Protein AF-A0A7S1EQR7-F1 (afdb_monomer_lite)

pLDDT: mean 89.64, std 4.51, range [63.72, 95.56]

Radius of gyration: 18.52 Å; chains: 1; bounding box: 41×34×52 Å

InterPro domains:
  IPR001171 Sterol biosynthesis ERG24/DHCR-like [PF01222] (4-160)
  IPR018083 Sterol reductase, conserved site [PS01017] (108-123)

Secondary structure (DSSP, 8-state):
-HHHHHHHHHHHHHHHHHHHHS--EEEEEEEEGGGTTEEEEEEE-HHHHHHHHHHHHHHHHHTTSS-TTHHHHTHHHHHHHHHHHHHHHHHHHHHHHHHTT---S--S-HHHHHHH-S-SS-EETTEEHHHHIIIIIIHHHHHHHHHHHHHHHHHHHSS--

Sequence (161 aa):
NLEALLVYGGFLIIQILLAVVMPGIIQYGMVVPSENNQALAYKCNGVAAWYASLAIAFGLHYSGFFPLQKIVHNFGPILTVSVIIANSTSVAAYFTAYIMKKQHRMSGNIIYDFFMGAWLNPRIGLLDFKFFAETRVAWIWLFILTLSAAMDQLDTEGKIG

Foldseek 3Di:
DVVLCCVLVVLVVLLVCCLPPPQADWDWDAQDVLVVRDTATAGPCLVVSLVVLVVVLVVCCVVVVDPLLVCVVCVPVNVVSVVVVVVVVLVVQQVVCVVVVQFDPDPPDPVVCSVVTRHPFDDDVNDTPVCSCVRRVPPSVVVSVVVSVQVNCCVPVVDGD

Structure (mmCIF, N/CA/C/O backbone):
data_AF-A0A7S1EQR7-F1
#
_entry.id   AF-A0A7S1EQR7-F1
#
loop_
_atom_site.group_PDB
_atom_site.id
_atom_site.type_symbol
_atom_site.label_atom_id
_atom_site.label_alt_id
_atom_site.label_comp_id
_atom_site.label_asym_id
_atom_site.label_entity_id
_atom_site.label_seq_id
_atom_site.pdbx_PDB_ins_code
_atom_site.Cartn_x
_atom_site.Cartn_y
_atom_site.Cartn_z
_atom_site.occupancy
_atom_site.B_iso_or_equiv
_atom_site.auth_seq_id
_atom_site.auth_comp_id
_atom_site.auth_asym_id
_atom_site.auth_atom_id
_atom_site.pdbx_PDB_model_num
ATOM 1 N N . ASN A 1 1 ? 3.587 15.117 -8.102 1.00 81.06 1 ASN A N 1
ATOM 2 C CA . ASN A 1 1 ? 3.729 14.356 -9.359 1.00 81.06 1 ASN A CA 1
ATOM 3 C C . ASN A 1 1 ? 2.484 13.485 -9.508 1.00 81.06 1 ASN A C 1
ATOM 5 O O . ASN A 1 1 ? 2.282 12.616 -8.669 1.00 81.06 1 ASN A O 1
ATOM 9 N N . LEU A 1 2 ? 1.620 13.781 -10.487 1.00 88.50 2 LEU A N 1
ATOM 10 C CA . LEU A 1 2 ? 0.364 13.044 -10.705 1.00 88.50 2 LEU A CA 1
ATOM 11 C C . LEU A 1 2 ? 0.629 11.586 -11.093 1.00 88.50 2 LEU A C 1
ATOM 13 O O . LEU A 1 2 ? -0.101 10.693 -10.683 1.00 88.50 2 LEU A O 1
ATOM 17 N N . GLU A 1 3 ? 1.707 11.338 -11.827 1.00 88.94 3 GLU A N 1
ATOM 18 C CA . GLU A 1 3 ? 2.054 10.004 -12.292 1.00 88.94 3 GLU A CA 1
ATOM 19 C C . GLU A 1 3 ? 2.353 9.052 -11.129 1.00 88.94 3 GLU A C 1
ATOM 21 O O . GLU A 1 3 ? 1.791 7.965 -11.059 1.00 88.94 3 GLU A O 1
ATOM 26 N N . ALA A 1 4 ? 3.158 9.491 -10.160 1.00 91.12 4 ALA A N 1
ATOM 27 C CA . ALA A 1 4 ? 3.465 8.704 -8.966 1.00 91.12 4 ALA A CA 1
ATOM 28 C C . ALA A 1 4 ? 2.203 8.348 -8.159 1.00 91.12 4 ALA A C 1
ATOM 30 O O . ALA A 1 4 ? 2.086 7.238 -7.641 1.00 91.12 4 ALA A O 1
ATOM 31 N N . LEU A 1 5 ? 1.238 9.276 -8.093 1.00 92.25 5 LEU A N 1
ATOM 32 C CA . LEU A 1 5 ? -0.057 9.038 -7.458 1.00 92.25 5 LEU A CA 1
ATOM 33 C C . LEU A 1 5 ? -0.879 7.995 -8.219 1.00 92.25 5 LEU A C 1
ATOM 35 O O . LEU A 1 5 ? -1.468 7.122 -7.590 1.00 92.25 5 LEU A O 1
ATOM 39 N N . LEU A 1 6 ? -0.900 8.058 -9.551 1.00 92.75 6 LEU A N 1
ATOM 40 C CA . LEU A 1 6 ? -1.602 7.078 -10.380 1.00 92.75 6 LEU A CA 1
ATOM 41 C C . LEU A 1 6 ? -0.966 5.688 -10.282 1.00 92.75 6 LEU A C 1
ATOM 43 O O . LEU A 1 6 ? -1.691 4.704 -10.174 1.00 92.75 6 LEU A O 1
ATOM 47 N N . VAL A 1 7 ? 0.366 5.600 -10.262 1.00 92.94 7 VAL A N 1
ATOM 48 C CA . VAL A 1 7 ? 1.089 4.325 -10.147 1.00 92.94 7 VAL A CA 1
ATOM 49 C C . VAL A 1 7 ? 0.835 3.680 -8.786 1.00 92.94 7 VAL A C 1
ATOM 51 O O . VAL A 1 7 ? 0.335 2.557 -8.717 1.00 92.94 7 VAL A O 1
ATOM 54 N N . TYR A 1 8 ? 1.129 4.388 -7.693 1.00 94.25 8 TYR A N 1
ATOM 55 C CA . TYR A 1 8 ? 0.994 3.813 -6.354 1.00 94.25 8 TYR A CA 1
ATOM 56 C C . TYR A 1 8 ? -0.476 3.681 -5.923 1.00 94.25 8 TYR A C 1
ATOM 58 O O . TYR A 1 8 ? -0.878 2.658 -5.372 1.00 94.25 8 TYR A O 1
ATOM 66 N N . GLY A 1 9 ? -1.315 4.674 -6.227 1.00 93.69 9 GLY A N 1
ATOM 67 C CA . GLY A 1 9 ? -2.755 4.612 -5.968 1.00 93.69 9 GLY A CA 1
ATOM 68 C C . GLY A 1 9 ? -3.452 3.535 -6.802 1.00 93.69 9 GLY A C 1
ATOM 69 O O . GLY A 1 9 ? -4.258 2.775 -6.269 1.00 93.69 9 GLY A O 1
ATOM 70 N N . GLY A 1 10 ? -3.095 3.407 -8.083 1.00 94.06 10 GLY A N 1
ATOM 71 C CA . GLY A 1 10 ? -3.573 2.332 -8.952 1.00 94.06 10 GLY A CA 1
ATOM 72 C C . GLY A 1 10 ? -3.173 0.955 -8.428 1.00 94.06 10 GLY A C 1
ATOM 73 O O . GLY A 1 10 ? -4.020 0.066 -8.351 1.00 94.06 10 GLY A O 1
ATOM 74 N N . PHE A 1 11 ? -1.927 0.799 -7.970 1.00 94.88 11 PHE A N 1
ATOM 75 C CA . PHE A 1 11 ? -1.475 -0.417 -7.293 1.00 94.88 11 PHE A CA 1
ATOM 76 C C . PHE A 1 11 ? -2.344 -0.751 -6.071 1.00 94.88 11 PHE A C 1
ATOM 78 O O . PHE A 1 11 ? -2.843 -1.873 -5.975 1.00 94.88 11 PHE A O 1
ATOM 85 N N . LEU A 1 12 ? -2.589 0.208 -5.171 1.00 95.00 12 LEU A N 1
ATOM 86 C CA . LEU A 1 12 ? -3.436 -0.019 -3.994 1.00 95.00 12 LEU A CA 1
ATOM 87 C C . LEU A 1 12 ? -4.861 -0.436 -4.378 1.00 95.00 12 LEU A C 1
ATOM 89 O O . LEU A 1 12 ? -5.394 -1.386 -3.804 1.00 95.00 12 LEU A O 1
ATOM 93 N N . ILE A 1 13 ? -5.461 0.226 -5.370 1.00 94.56 13 ILE A N 1
ATOM 94 C CA . ILE A 1 13 ? -6.806 -0.103 -5.860 1.00 94.56 13 ILE A CA 1
ATOM 95 C C . ILE A 1 13 ? -6.838 -1.522 -6.433 1.00 94.56 13 ILE A C 1
ATOM 97 O O . ILE A 1 13 ? -7.716 -2.304 -6.068 1.00 94.56 13 ILE A O 1
ATOM 101 N N . ILE A 1 14 ? -5.866 -1.890 -7.273 1.00 94.94 14 ILE A N 1
ATOM 102 C CA . ILE A 1 14 ? -5.754 -3.248 -7.825 1.00 94.94 14 ILE A CA 1
ATOM 103 C C . ILE A 1 14 ? -5.625 -4.269 -6.692 1.00 94.94 14 ILE A C 1
ATOM 105 O O . ILE A 1 14 ? -6.327 -5.279 -6.701 1.00 94.94 14 ILE A O 1
ATOM 109 N N . GLN A 1 15 ? -4.798 -4.002 -5.677 1.00 95.00 15 GLN A N 1
ATOM 110 C CA . GLN A 1 15 ? -4.645 -4.917 -4.546 1.00 95.00 15 GLN A CA 1
ATOM 111 C C . GLN A 1 15 ? -5.929 -5.078 -3.731 1.00 95.00 15 GLN A C 1
ATOM 113 O O . GLN A 1 15 ? -6.243 -6.198 -3.318 1.00 95.00 15 GLN A O 1
ATOM 118 N N . ILE A 1 16 ? -6.690 -3.999 -3.523 1.00 93.00 16 ILE A N 1
ATOM 119 C CA . ILE A 1 16 ? -8.000 -4.047 -2.857 1.00 93.00 16 ILE A CA 1
ATOM 120 C C . ILE A 1 16 ? -8.989 -4.867 -3.694 1.00 93.00 16 ILE A C 1
ATOM 122 O O . ILE A 1 16 ? -9.653 -5.758 -3.161 1.00 93.00 16 ILE A O 1
ATOM 126 N N . LEU A 1 17 ? -9.053 -4.634 -5.007 1.00 93.56 17 LEU A N 1
ATOM 127 C CA . LEU A 1 17 ? -9.919 -5.394 -5.912 1.00 93.56 17 LEU A CA 1
ATOM 128 C C . LEU A 1 17 ? -9.564 -6.883 -5.898 1.00 93.56 17 LEU A C 1
ATOM 130 O O . LEU A 1 17 ? -10.447 -7.721 -5.720 1.00 93.56 17 LEU A O 1
ATOM 134 N N . LEU A 1 18 ? -8.277 -7.225 -5.989 1.00 93.06 18 LEU A N 1
ATOM 135 C CA . LEU A 1 18 ? -7.814 -8.609 -5.885 1.00 93.06 18 LEU A CA 1
ATOM 136 C C . LEU A 1 18 ? -8.117 -9.215 -4.508 1.00 93.06 18 LEU A C 1
ATOM 138 O O . LEU A 1 18 ? -8.367 -10.416 -4.417 1.00 93.06 18 LEU A O 1
ATOM 142 N N . ALA A 1 19 ? -8.111 -8.423 -3.434 1.00 90.62 19 ALA A N 1
ATOM 143 C CA . ALA A 1 19 ? -8.474 -8.900 -2.100 1.00 90.62 19 ALA A CA 1
ATOM 144 C C . ALA A 1 19 ? -9.951 -9.291 -2.010 1.00 90.62 19 ALA A C 1
ATOM 146 O O . ALA A 1 19 ? -10.282 -10.321 -1.415 1.00 90.62 19 ALA A O 1
ATOM 147 N N . VAL A 1 20 ? -10.830 -8.522 -2.647 1.00 89.62 20 VAL A N 1
ATOM 148 C CA . VAL A 1 20 ? -12.271 -8.785 -2.635 1.00 89.62 20 VAL A CA 1
ATOM 149 C C . VAL A 1 20 ? -12.640 -9.893 -3.625 1.00 89.62 20 VAL A C 1
ATOM 151 O O . VAL A 1 20 ? -13.305 -10.857 -3.239 1.00 89.62 20 VAL A O 1
ATOM 154 N N . VAL A 1 21 ? -12.168 -9.802 -4.871 1.00 90.69 21 VAL A N 1
ATOM 155 C CA . VAL A 1 21 ? -12.619 -10.638 -5.997 1.00 90.69 21 VAL A CA 1
ATOM 156 C C . VAL A 1 21 ? -11.994 -12.031 -5.988 1.00 90.69 21 VAL A C 1
ATOM 158 O O . VAL A 1 21 ? -12.703 -13.013 -6.200 1.00 90.69 21 VAL A O 1
ATOM 161 N N . MET A 1 22 ? -10.690 -12.157 -5.715 1.00 90.06 22 MET A N 1
ATOM 162 C CA . MET A 1 22 ? -10.003 -13.441 -5.911 1.00 90.06 22 MET A CA 1
ATOM 163 C C . MET A 1 22 ? -10.529 -14.519 -4.958 1.00 90.06 22 MET A C 1
ATOM 165 O O . MET A 1 22 ? -10.734 -14.222 -3.773 1.00 90.06 22 MET A O 1
ATOM 169 N N . PRO A 1 23 ? -10.710 -15.769 -5.423 1.00 90.62 23 PRO A N 1
ATOM 170 C CA . PRO A 1 23 ? -11.079 -16.878 -4.555 1.00 90.62 23 PRO A CA 1
ATOM 171 C C . PRO A 1 23 ? -9.961 -17.151 -3.544 1.00 90.62 23 PRO A C 1
ATOM 173 O O . PRO A 1 23 ? -8.776 -16.967 -3.825 1.00 90.62 23 PRO A O 1
ATOM 176 N N . GLY A 1 24 ? -10.342 -17.570 -2.342 1.00 88.44 24 GLY A N 1
ATOM 177 C CA . GLY A 1 24 ? -9.403 -17.908 -1.281 1.00 88.44 24 GLY A CA 1
ATOM 178 C C . GLY A 1 24 ? -10.077 -18.678 -0.169 1.00 88.44 24 GLY A C 1
ATOM 179 O O . GLY A 1 24 ? -11.300 -18.650 -0.033 1.00 88.44 24 GLY A O 1
ATOM 180 N N . ILE A 1 25 ? -9.254 -19.352 0.622 1.00 90.44 25 ILE A N 1
ATOM 181 C CA . ILE A 1 25 ? -9.709 -20.150 1.756 1.00 90.44 25 ILE A CA 1
ATOM 182 C C . ILE A 1 25 ? -10.045 -19.194 2.897 1.00 90.44 25 ILE A C 1
ATOM 184 O O . ILE A 1 25 ? -9.278 -18.276 3.182 1.00 90.44 25 ILE A O 1
ATOM 188 N N . ILE A 1 26 ? -11.192 -19.386 3.543 1.00 90.94 26 ILE A N 1
ATOM 189 C CA . ILE A 1 26 ? -11.537 -18.632 4.747 1.00 90.94 26 ILE A CA 1
ATOM 190 C C . ILE A 1 26 ? -10.934 -19.371 5.937 1.00 90.94 26 ILE A C 1
ATOM 192 O O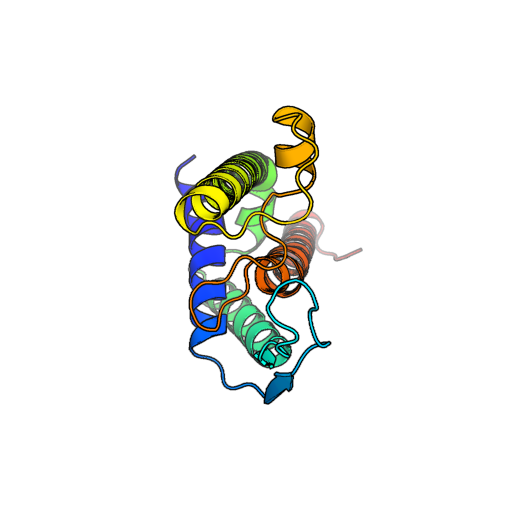 . ILE A 1 26 ? -11.316 -20.504 6.218 1.00 90.94 26 ILE A O 1
ATOM 196 N N . GLN A 1 27 ? -9.993 -18.727 6.621 1.00 90.00 27 GLN A N 1
ATOM 197 C CA . GLN A 1 27 ? -9.332 -19.264 7.803 1.00 90.00 27 GLN A CA 1
ATOM 198 C C . GLN A 1 27 ? -9.683 -18.417 9.023 1.00 90.00 27 GLN A C 1
ATOM 200 O O . GLN A 1 27 ? -9.624 -17.189 8.979 1.00 90.00 27 GLN A O 1
ATOM 205 N N . TYR A 1 28 ? -10.020 -19.073 10.129 1.00 90.38 28 TYR A N 1
ATOM 206 C CA . TYR A 1 28 ? -10.236 -18.391 11.400 1.00 90.38 28 TYR A CA 1
ATOM 207 C C . TYR A 1 28 ? -8.899 -18.157 12.101 1.00 90.38 28 TYR A C 1
ATOM 209 O O . TYR A 1 28 ? -8.072 -19.069 12.200 1.00 90.38 28 TYR A O 1
ATOM 217 N N . GLY A 1 29 ? -8.691 -16.921 12.550 1.00 86.88 29 GLY A N 1
ATOM 218 C CA . GLY A 1 29 ? -7.552 -16.539 13.374 1.00 86.88 29 GLY A CA 1
ATOM 219 C C . GLY A 1 29 ? -7.711 -16.976 14.829 1.00 86.88 29 GLY A C 1
ATOM 220 O O . GLY A 1 29 ? -8.679 -17.637 15.210 1.00 86.88 29 GLY A O 1
ATOM 221 N N . MET A 1 30 ? -6.754 -16.567 15.662 1.00 85.94 30 MET A N 1
ATOM 222 C CA . MET A 1 30 ? -6.839 -16.783 17.104 1.00 85.94 30 MET A CA 1
ATOM 223 C C . MET A 1 30 ? -8.036 -16.040 17.699 1.00 85.94 30 MET A C 1
ATOM 225 O O . MET A 1 30 ? -8.432 -14.973 17.226 1.00 85.94 30 MET A O 1
ATOM 229 N N . VAL A 1 31 ? -8.593 -16.617 18.761 1.00 86.69 31 VAL A N 1
ATOM 230 C CA . VAL A 1 31 ? -9.652 -15.991 19.546 1.00 86.69 31 VAL A CA 1
ATOM 231 C C . VAL A 1 31 ? -9.115 -14.703 20.159 1.00 86.69 31 VAL A C 1
ATOM 233 O O . VAL A 1 31 ? -8.053 -14.711 20.781 1.00 86.69 31 VAL A O 1
ATOM 236 N N . VAL A 1 32 ? -9.837 -13.598 19.971 1.00 83.69 32 VAL A N 1
ATOM 237 C CA . VAL A 1 32 ? -9.405 -12.277 20.433 1.00 83.69 32 VAL A CA 1
ATOM 238 C C . VAL A 1 32 ? -10.197 -11.883 21.686 1.00 83.69 32 VAL A C 1
ATOM 240 O O . VAL A 1 32 ? -11.381 -11.551 21.568 1.00 83.69 32 VAL A O 1
ATOM 243 N N . PRO A 1 33 ? -9.579 -11.853 22.886 1.00 80.00 33 PRO A N 1
ATOM 244 C CA . PRO A 1 33 ? -10.282 -11.493 24.120 1.00 80.00 33 PRO A CA 1
ATOM 245 C C . PRO A 1 33 ? -10.879 -10.086 24.100 1.00 80.00 33 PRO A C 1
ATOM 247 O O . PRO A 1 33 ? -11.939 -9.853 24.672 1.00 80.00 33 PRO A O 1
ATOM 250 N N . SER A 1 34 ? -10.238 -9.152 23.392 1.00 77.00 34 SER A N 1
ATOM 251 C CA . SER A 1 34 ? -10.717 -7.774 23.254 1.00 77.00 34 SER A CA 1
ATOM 252 C C . SER A 1 34 ? -11.921 -7.613 22.322 1.00 77.00 34 SER A C 1
ATOM 254 O O . SER A 1 34 ? -12.527 -6.550 22.305 1.00 77.00 34 SER A O 1
ATOM 256 N N . GLU A 1 35 ? -12.267 -8.637 21.540 1.00 80.56 35 GLU A N 1
ATOM 257 C CA . GLU A 1 35 ? -13.408 -8.637 20.616 1.00 80.56 35 GLU A CA 1
ATOM 258 C C . GLU A 1 35 ? -14.396 -9.741 21.034 1.00 80.56 35 GLU A C 1
ATOM 260 O O . GLU A 1 35 ? -14.780 -10.588 20.231 1.00 80.56 35 GLU A O 1
ATOM 265 N N . ASN A 1 36 ? -14.781 -9.764 22.317 1.00 80.38 36 ASN A N 1
ATOM 266 C CA . ASN A 1 36 ? -15.744 -10.716 22.891 1.00 80.38 36 ASN A CA 1
ATOM 267 C C . ASN A 1 36 ? -15.394 -12.196 22.652 1.00 80.38 36 ASN A C 1
ATOM 269 O O . ASN A 1 36 ? -16.287 -13.016 22.441 1.00 80.38 36 ASN A O 1
ATOM 273 N N . ASN A 1 37 ? -14.102 -12.544 22.665 1.00 81.38 37 ASN A N 1
ATOM 274 C CA . ASN A 1 37 ? -13.622 -13.897 22.361 1.00 81.38 37 ASN A CA 1
ATOM 275 C C . ASN A 1 37 ? -14.121 -14.424 21.002 1.00 81.38 37 ASN A C 1
ATOM 277 O O . ASN A 1 37 ? -14.366 -15.620 20.836 1.00 81.38 37 ASN A O 1
ATOM 281 N N . GLN A 1 38 ? -14.259 -13.546 20.008 1.00 83.25 38 GLN A N 1
ATOM 282 C CA . GLN A 1 38 ? -14.581 -13.964 18.649 1.00 83.25 38 GLN A CA 1
ATOM 283 C C . GLN A 1 38 ? -13.312 -14.355 17.885 1.00 83.25 38 GLN A C 1
ATOM 285 O O . GLN A 1 38 ? -12.289 -13.667 17.941 1.00 83.25 38 GLN A O 1
ATOM 290 N N . ALA A 1 39 ? -13.392 -15.459 17.141 1.00 85.69 39 ALA A N 1
ATOM 291 C CA . ALA A 1 39 ? -12.392 -15.826 16.148 1.00 85.69 39 ALA A CA 1
ATOM 292 C C . ALA A 1 39 ? -12.692 -15.077 14.844 1.00 85.69 39 ALA A C 1
ATOM 294 O O . ALA A 1 39 ? -13.772 -15.213 14.265 1.00 85.69 39 ALA A O 1
ATOM 295 N N . LEU A 1 40 ? -11.747 -14.256 14.390 1.00 86.25 40 LEU A N 1
ATOM 296 C CA . LEU A 1 40 ? -11.939 -13.439 13.196 1.00 86.25 40 LEU A CA 1
ATOM 297 C C . LEU A 1 40 ? -11.700 -14.282 11.939 1.00 86.25 40 LEU A C 1
ATOM 299 O O . LEU A 1 40 ? -10.694 -14.983 11.843 1.00 86.25 40 LEU A O 1
ATOM 303 N N . ALA A 1 41 ? -12.629 -14.219 10.986 1.00 89.31 41 ALA A N 1
ATOM 304 C CA . ALA A 1 41 ? -12.505 -14.898 9.702 1.00 89.31 41 ALA A CA 1
ATOM 305 C C . ALA A 1 41 ? -11.650 -14.064 8.737 1.00 89.31 41 ALA A C 1
ATOM 307 O O . ALA A 1 41 ? -11.967 -12.903 8.470 1.00 89.31 41 ALA A O 1
ATOM 308 N N . TYR A 1 42 ? -10.604 -14.672 8.184 1.00 88.19 42 TYR A N 1
ATOM 309 C CA . TYR A 1 42 ? -9.703 -14.068 7.208 1.00 88.19 42 TYR A CA 1
ATOM 310 C C . TYR A 1 42 ? -9.817 -14.791 5.872 1.00 88.19 42 TYR A C 1
ATOM 312 O O . TYR A 1 42 ? -9.678 -16.011 5.795 1.00 88.19 42 TYR A O 1
ATOM 320 N N . LYS A 1 43 ? -10.0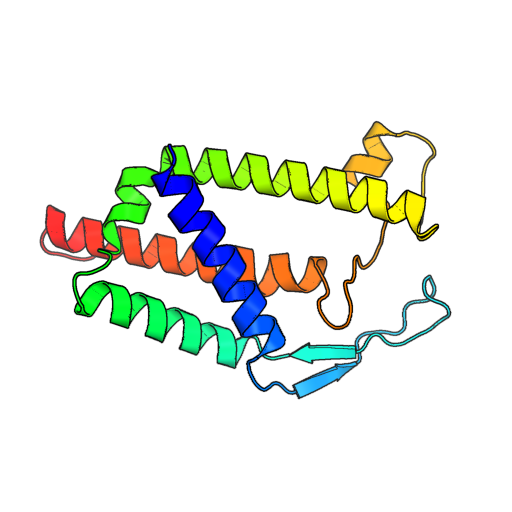48 -14.036 4.796 1.00 89.81 43 LYS A N 1
ATOM 321 C CA . LYS A 1 43 ? -10.003 -14.574 3.435 1.00 89.81 43 LYS A CA 1
ATOM 322 C C . LYS A 1 43 ? -8.546 -14.646 2.971 1.00 89.81 43 LYS A C 1
ATOM 324 O O . LYS A 1 43 ? -7.953 -13.646 2.573 1.00 89.81 43 LYS A O 1
ATOM 329 N N . CYS A 1 44 ? -7.974 -15.841 3.005 1.00 89.31 44 CYS A N 1
ATOM 330 C CA . CYS A 1 44 ? -6.598 -16.120 2.612 1.00 89.31 44 CYS A CA 1
ATOM 331 C C . CYS A 1 44 ? -6.509 -16.375 1.100 1.00 89.31 44 CYS A C 1
ATOM 333 O O . CYS A 1 44 ? -6.482 -17.512 0.633 1.00 89.31 44 CYS A O 1
ATOM 335 N N . ASN A 1 45 ? -6.464 -15.294 0.322 1.00 92.00 45 ASN A N 1
ATOM 336 C CA . ASN A 1 45 ? -6.263 -15.295 -1.136 1.00 92.00 45 ASN A CA 1
ATOM 337 C C . ASN A 1 45 ? -4.931 -14.641 -1.557 1.00 92.00 45 ASN A C 1
ATOM 339 O O . ASN A 1 45 ? -4.807 -14.157 -2.682 1.00 92.00 45 ASN A O 1
ATOM 343 N N . GLY A 1 46 ? -3.937 -14.612 -0.661 1.00 88.69 46 GLY A N 1
ATOM 344 C CA . GLY A 1 46 ? -2.636 -13.981 -0.912 1.00 88.69 46 GLY A CA 1
ATOM 345 C C . GLY A 1 46 ? -1.901 -14.575 -2.117 1.00 88.69 46 GLY A C 1
ATOM 346 O O . GLY A 1 46 ? -1.470 -13.835 -2.990 1.00 88.69 46 GLY A O 1
ATOM 347 N N . VAL A 1 47 ? -1.850 -15.908 -2.225 1.00 90.81 47 VAL A N 1
ATOM 348 C CA . VAL A 1 47 ? -1.182 -16.608 -3.341 1.00 90.81 47 VAL A CA 1
ATOM 349 C C . VAL A 1 47 ? -1.854 -16.306 -4.682 1.00 90.81 47 VAL A C 1
ATOM 351 O O . VAL A 1 47 ? -1.190 -16.007 -5.669 1.00 90.81 47 VAL A O 1
ATOM 354 N N . ALA A 1 48 ? -3.186 -16.335 -4.720 1.00 92.38 48 ALA A N 1
ATOM 355 C CA . ALA A 1 48 ? -3.930 -16.035 -5.937 1.00 92.38 48 ALA A CA 1
ATOM 356 C C . ALA A 1 48 ? -3.718 -14.572 -6.369 1.00 92.38 48 ALA A C 1
ATOM 358 O O . ALA A 1 48 ? -3.472 -14.296 -7.542 1.00 92.38 48 ALA A O 1
ATOM 359 N N . ALA A 1 49 ? -3.750 -13.637 -5.414 1.00 92.69 49 ALA A N 1
ATOM 360 C CA . ALA A 1 49 ? -3.476 -12.229 -5.676 1.00 92.69 49 ALA A CA 1
ATOM 361 C C . ALA A 1 49 ? -2.023 -11.966 -6.098 1.00 92.69 49 ALA A C 1
ATOM 363 O O . ALA A 1 49 ? -1.797 -11.097 -6.936 1.00 92.69 49 ALA A O 1
ATOM 364 N N . TRP A 1 50 ? -1.059 -12.723 -5.569 1.00 93.19 50 TRP A N 1
ATOM 365 C CA . TRP A 1 50 ? 0.345 -12.659 -5.972 1.00 93.19 50 TRP A CA 1
ATOM 366 C C . TRP A 1 50 ? 0.506 -12.957 -7.464 1.00 93.19 50 TRP A C 1
ATOM 368 O O . TRP A 1 50 ? 0.938 -12.089 -8.221 1.00 93.19 50 TRP A O 1
ATOM 378 N N . TYR A 1 51 ? 0.073 -14.138 -7.912 1.00 94.19 51 TYR A N 1
ATOM 379 C CA . TYR A 1 51 ? 0.189 -14.518 -9.323 1.00 94.19 51 TYR A CA 1
ATOM 380 C C . TYR A 1 51 ? -0.625 -13.608 -10.246 1.00 94.19 51 TYR A C 1
ATOM 382 O O . TYR A 1 51 ? -0.150 -13.262 -11.325 1.00 94.19 51 TYR A O 1
ATOM 390 N N . ALA A 1 52 ? -1.808 -13.156 -9.814 1.00 94.69 52 ALA A N 1
ATOM 391 C CA . ALA A 1 52 ? -2.584 -12.173 -10.567 1.00 94.69 52 ALA A CA 1
ATOM 392 C C . ALA A 1 52 ? -1.834 -10.838 -10.712 1.00 94.69 52 ALA A C 1
ATOM 394 O O . ALA A 1 52 ? -1.805 -10.267 -11.798 1.00 94.69 52 ALA A O 1
ATOM 395 N N . SER A 1 53 ? -1.177 -10.362 -9.650 1.00 94.38 53 SER A N 1
ATOM 396 C CA . SER A 1 53 ? -0.382 -9.127 -9.688 1.00 94.38 53 SER A CA 1
ATOM 397 C C . SER A 1 53 ? 0.812 -9.252 -10.632 1.00 94.38 53 SER A C 1
ATOM 399 O O . SER A 1 53 ? 1.085 -8.322 -11.387 1.00 94.38 53 SER A O 1
ATOM 401 N N . LEU A 1 54 ? 1.484 -10.409 -10.644 1.00 93.81 54 LEU A N 1
ATOM 402 C CA . LEU A 1 54 ? 2.573 -10.686 -11.584 1.00 93.81 54 LEU A CA 1
ATOM 403 C C . LEU A 1 54 ? 2.088 -10.748 -13.030 1.00 93.81 54 LEU A C 1
ATOM 405 O O . LEU A 1 54 ? 2.718 -10.162 -13.904 1.00 93.81 54 LEU A O 1
ATOM 409 N N . ALA A 1 55 ? 0.955 -11.406 -13.281 1.00 94.56 55 ALA A N 1
ATOM 410 C CA . ALA A 1 55 ? 0.362 -11.466 -14.612 1.00 94.56 55 ALA A CA 1
ATOM 411 C C . ALA A 1 55 ? -0.032 -10.070 -15.120 1.00 94.56 55 ALA A C 1
ATOM 413 O O . ALA A 1 55 ? 0.221 -9.748 -16.279 1.00 94.56 55 ALA A O 1
ATOM 414 N N . ILE A 1 56 ? -0.590 -9.220 -14.249 1.00 93.75 56 ILE A N 1
ATOM 415 C CA . ILE A 1 56 ? -0.912 -7.824 -14.574 1.00 93.75 56 ILE A CA 1
ATOM 416 C C . ILE A 1 56 ? 0.367 -7.036 -14.877 1.00 93.75 56 ILE A C 1
ATOM 418 O O . ILE A 1 56 ? 0.435 -6.380 -15.912 1.00 93.75 56 ILE A O 1
ATOM 422 N N . ALA A 1 57 ? 1.387 -7.119 -14.018 1.00 92.94 57 ALA A N 1
ATOM 423 C CA . ALA A 1 57 ? 2.653 -6.414 -14.216 1.00 92.94 57 ALA A CA 1
ATOM 424 C C . ALA A 1 57 ? 3.350 -6.839 -15.521 1.00 92.94 57 ALA A C 1
ATOM 426 O O . ALA A 1 57 ? 3.775 -5.990 -16.302 1.00 92.94 57 ALA A O 1
ATOM 427 N N . PHE A 1 58 ? 3.399 -8.145 -15.794 1.00 92.69 58 PHE A N 1
ATOM 428 C CA . PHE A 1 58 ? 3.953 -8.688 -17.031 1.00 92.69 58 PHE A CA 1
ATOM 429 C C . PHE A 1 58 ? 3.143 -8.256 -18.259 1.00 92.69 58 PHE A C 1
ATOM 431 O O . PHE A 1 58 ? 3.721 -7.800 -19.240 1.00 92.69 58 PHE A O 1
ATOM 438 N N . GLY A 1 59 ? 1.811 -8.339 -18.204 1.00 92.31 59 GLY A N 1
ATOM 439 C CA . GLY A 1 59 ? 0.938 -7.924 -19.303 1.00 92.31 59 GLY A CA 1
ATOM 440 C C . GLY A 1 59 ? 1.050 -6.431 -19.623 1.00 92.31 59 GLY A C 1
ATOM 441 O O . GLY A 1 59 ? 1.115 -6.048 -20.792 1.00 92.31 59 GLY A O 1
ATOM 442 N N . LEU A 1 60 ? 1.135 -5.581 -18.597 1.00 91.75 60 LEU A N 1
ATOM 443 C CA . LEU A 1 60 ? 1.352 -4.139 -18.747 1.00 91.75 60 LEU A CA 1
ATOM 444 C C . LEU A 1 60 ? 2.713 -3.809 -19.374 1.00 91.75 60 LEU A C 1
ATOM 446 O O . LEU A 1 60 ? 2.794 -2.906 -20.208 1.00 91.75 60 LEU A O 1
ATOM 450 N N . HIS A 1 61 ? 3.751 -4.563 -19.014 1.00 90.19 61 HIS A N 1
ATOM 451 C CA . HIS A 1 61 ? 5.079 -4.402 -19.593 1.00 90.19 61 HIS A CA 1
ATOM 452 C C . HIS A 1 61 ? 5.139 -4.896 -21.043 1.00 90.19 61 HIS A C 1
ATOM 454 O O . HIS A 1 61 ? 5.571 -4.162 -21.927 1.00 90.19 61 HIS A O 1
ATOM 460 N N . TYR A 1 62 ? 4.643 -6.108 -21.306 1.00 90.50 62 TYR A N 1
ATOM 461 C CA . TYR A 1 62 ? 4.672 -6.728 -22.631 1.00 90.50 62 TYR A CA 1
ATOM 462 C C . TYR A 1 62 ? 3.822 -5.971 -23.658 1.00 90.50 62 TYR A C 1
ATOM 464 O O . TYR A 1 62 ? 4.207 -5.846 -24.816 1.00 90.50 62 TYR A O 1
ATOM 472 N N . SER A 1 63 ? 2.681 -5.418 -23.237 1.00 91.00 63 SER A N 1
ATOM 473 C CA . SER A 1 63 ? 1.844 -4.574 -24.102 1.00 91.00 63 SER A CA 1
ATOM 474 C C . SER A 1 63 ? 2.466 -3.210 -24.429 1.00 91.00 63 SER A C 1
ATOM 476 O O . SER A 1 63 ? 1.919 -2.482 -25.255 1.00 91.00 63 SER A O 1
ATOM 478 N N . GLY A 1 64 ? 3.572 -2.832 -23.777 1.00 84.44 64 GLY A N 1
ATOM 479 C CA . GLY A 1 64 ? 4.202 -1.518 -23.922 1.00 84.44 64 GLY A CA 1
ATOM 480 C C . GLY A 1 64 ? 3.407 -0.370 -23.292 1.00 84.44 64 GLY A C 1
ATOM 481 O O . GLY A 1 64 ? 3.833 0.780 -23.377 1.00 84.44 64 GLY A O 1
ATOM 482 N N . PHE A 1 65 ? 2.270 -0.653 -22.644 1.00 84.25 65 PHE A N 1
ATOM 483 C CA . PHE A 1 65 ? 1.428 0.375 -22.031 1.00 84.25 65 PHE A CA 1
ATOM 484 C C . PHE A 1 65 ? 2.090 0.993 -20.794 1.00 84.25 65 PHE A C 1
ATOM 486 O O . PHE A 1 65 ? 1.959 2.193 -20.549 1.00 84.25 65 PHE A O 1
ATOM 493 N N . PHE A 1 66 ? 2.814 0.183 -20.015 1.00 87.88 66 PHE A N 1
ATOM 494 C CA . PHE A 1 66 ? 3.537 0.658 -18.842 1.00 87.88 66 PHE A CA 1
ATOM 495 C C . PHE A 1 66 ? 4.881 -0.074 -18.678 1.00 87.88 66 PHE A C 1
ATOM 497 O O . PHE A 1 66 ? 4.901 -1.222 -18.223 1.00 87.88 66 PHE A O 1
ATOM 504 N N . PRO A 1 67 ? 6.016 0.566 -19.023 1.00 87.75 67 PRO A N 1
ATOM 505 C CA . PRO A 1 67 ? 7.333 -0.003 -18.765 1.00 87.75 67 PRO A CA 1
ATOM 506 C C . PRO A 1 67 ? 7.603 -0.051 -17.256 1.00 87.75 67 PRO A C 1
ATOM 508 O O . PRO A 1 67 ? 7.431 0.948 -16.555 1.00 87.75 67 PRO A O 1
ATOM 511 N N . LEU A 1 68 ? 8.034 -1.213 -16.754 1.00 88.00 68 LEU A N 1
ATOM 512 C CA . LEU A 1 68 ? 8.291 -1.442 -15.329 1.00 88.00 68 LEU A CA 1
ATOM 513 C C . LEU A 1 68 ? 9.354 -0.481 -14.788 1.00 88.00 68 LEU A C 1
ATOM 515 O O . LEU A 1 68 ? 9.160 0.070 -13.710 1.00 88.00 68 LEU A O 1
ATOM 519 N N . GLN A 1 69 ? 10.393 -0.204 -15.580 1.00 88.62 69 GLN A N 1
ATOM 520 C CA . GLN A 1 69 ? 11.519 0.698 -15.297 1.00 88.62 69 GLN A CA 1
ATOM 521 C C . GLN A 1 69 ? 11.069 2.085 -14.813 1.00 88.62 69 GLN A C 1
ATOM 523 O O . GLN A 1 69 ? 11.724 2.732 -13.993 1.00 88.62 69 GLN A O 1
ATOM 528 N N . LYS A 1 70 ? 9.886 2.531 -15.258 1.00 88.94 70 LYS A N 1
ATOM 529 C CA . LYS A 1 70 ? 9.300 3.821 -14.881 1.00 88.94 70 LYS A CA 1
ATOM 530 C C . LYS A 1 70 ? 9.074 3.965 -13.374 1.00 88.94 70 LYS A C 1
ATOM 532 O O . LYS A 1 70 ? 9.064 5.090 -12.869 1.00 88.94 70 LYS A O 1
ATOM 537 N N . ILE A 1 71 ? 8.904 2.851 -12.660 1.00 92.00 71 ILE A N 1
ATOM 538 C CA . ILE A 1 71 ? 8.766 2.829 -11.200 1.00 92.00 71 ILE A CA 1
ATOM 539 C C . ILE A 1 71 ? 10.076 3.276 -10.541 1.00 92.00 71 ILE A C 1
ATOM 541 O O . ILE A 1 71 ? 10.044 4.151 -9.677 1.00 92.00 71 ILE A O 1
ATOM 545 N N . VAL A 1 72 ? 11.219 2.733 -10.967 1.00 92.81 72 VAL A N 1
ATOM 546 C CA . VAL A 1 72 ? 12.538 3.091 -10.417 1.00 92.81 72 VAL A CA 1
ATOM 547 C C . VAL A 1 72 ? 12.949 4.510 -10.803 1.00 92.81 72 VAL A C 1
ATOM 549 O O . VAL A 1 72 ? 13.379 5.267 -9.932 1.00 92.81 72 VAL A O 1
ATOM 552 N N . HIS A 1 73 ? 12.707 4.941 -12.044 1.00 91.00 73 HIS A N 1
ATOM 553 C CA . HIS A 1 73 ? 12.982 6.330 -12.439 1.00 91.00 73 HIS A CA 1
ATOM 554 C C . HIS A 1 73 ? 12.184 7.359 -11.619 1.00 91.00 73 HIS A C 1
ATOM 556 O O . HIS A 1 73 ? 12.671 8.456 -11.348 1.00 91.00 73 HIS A O 1
ATOM 562 N N . ASN A 1 74 ? 10.968 7.006 -11.187 1.00 91.44 74 ASN A N 1
ATOM 563 C CA . ASN A 1 74 ? 10.116 7.847 -10.343 1.00 91.44 74 ASN A CA 1
ATOM 564 C C . ASN A 1 74 ? 10.117 7.428 -8.863 1.00 91.44 74 ASN A C 1
ATOM 566 O O . ASN A 1 74 ? 9.186 7.775 -8.126 1.00 91.44 74 ASN A O 1
ATOM 570 N N . PHE A 1 75 ? 11.151 6.722 -8.397 1.00 92.19 75 PHE A N 1
ATOM 571 C CA . PHE A 1 75 ? 11.181 6.169 -7.043 1.00 92.19 75 PHE A CA 1
ATOM 572 C C . PHE A 1 75 ? 11.004 7.240 -5.954 1.00 92.19 75 PHE A C 1
ATOM 574 O O . PHE A 1 75 ? 10.178 7.072 -5.058 1.00 92.19 75 PHE A O 1
ATOM 581 N N . GLY A 1 76 ? 11.703 8.376 -6.063 1.00 93.25 76 GLY A N 1
ATOM 582 C CA . GLY A 1 76 ? 11.608 9.477 -5.094 1.00 93.25 76 GLY A CA 1
ATOM 583 C C . GLY A 1 76 ? 10.179 10.022 -4.933 1.00 93.25 76 GLY A C 1
ATOM 584 O O . GLY A 1 76 ? 9.641 10.013 -3.823 1.00 93.25 76 GLY A O 1
ATOM 585 N N . PRO A 1 77 ? 9.515 10.460 -6.022 1.00 94.75 77 PRO A N 1
ATOM 586 C CA . PRO A 1 77 ? 8.112 10.862 -5.974 1.00 94.75 77 PRO A CA 1
ATOM 587 C C . PRO A 1 77 ? 7.163 9.785 -5.431 1.00 94.75 77 PRO A C 1
ATOM 589 O O . PRO A 1 77 ? 6.250 10.121 -4.674 1.00 94.75 77 PRO A O 1
ATOM 592 N N . ILE A 1 78 ? 7.360 8.512 -5.794 1.00 94.56 78 ILE A N 1
ATOM 593 C CA . ILE A 1 78 ? 6.510 7.411 -5.318 1.00 94.56 78 ILE A CA 1
ATOM 594 C C . ILE A 1 78 ? 6.688 7.187 -3.814 1.00 94.56 78 ILE A C 1
ATOM 596 O O . ILE A 1 78 ? 5.694 7.028 -3.104 1.00 94.56 78 ILE A O 1
ATOM 600 N N . LEU A 1 79 ? 7.920 7.253 -3.307 1.00 94.25 79 LEU A N 1
ATOM 601 C CA . LEU A 1 79 ? 8.206 7.156 -1.878 1.00 94.25 79 LEU A CA 1
ATOM 602 C C . LEU A 1 79 ? 7.448 8.238 -1.102 1.00 94.25 79 LEU A C 1
ATOM 604 O O . LEU A 1 79 ? 6.715 7.920 -0.167 1.00 94.25 79 LEU A O 1
ATOM 608 N N . THR A 1 80 ? 7.520 9.497 -1.535 1.00 95.44 80 THR A N 1
ATOM 609 C CA . THR A 1 80 ? 6.789 10.598 -0.884 1.00 95.44 80 THR A CA 1
ATOM 610 C C . THR A 1 80 ? 5.277 10.366 -0.891 1.00 95.44 80 THR A C 1
ATOM 612 O O . THR A 1 80 ? 4.620 10.544 0.134 1.00 95.44 80 THR A O 1
ATOM 615 N N . VAL A 1 81 ? 4.715 9.919 -2.019 1.00 95.44 81 VAL A N 1
ATOM 616 C CA . VAL A 1 81 ? 3.285 9.585 -2.122 1.00 95.44 81 VAL A CA 1
ATOM 617 C C . VAL A 1 81 ? 2.908 8.442 -1.174 1.00 95.44 81 VAL A C 1
ATOM 619 O O . VAL A 1 81 ? 1.892 8.541 -0.485 1.00 95.44 81 VAL A O 1
ATOM 622 N N . SER A 1 82 ? 3.728 7.392 -1.086 1.00 94.12 82 SER A N 1
ATOM 623 C CA . SER A 1 82 ? 3.473 6.265 -0.182 1.00 94.12 82 SER A CA 1
ATOM 624 C C . SER A 1 82 ? 3.492 6.679 1.289 1.00 94.12 82 SER A C 1
ATOM 626 O O . SER A 1 82 ? 2.621 6.258 2.046 1.00 94.12 82 SER A O 1
ATOM 628 N N . VAL A 1 83 ? 4.408 7.573 1.684 1.00 95.19 83 VAL A N 1
ATOM 629 C CA . VAL A 1 83 ? 4.483 8.102 3.053 1.00 95.19 83 VAL A CA 1
ATOM 630 C C . VAL A 1 83 ? 3.251 8.943 3.372 1.00 95.19 83 VAL A C 1
ATOM 632 O O . VAL A 1 83 ? 2.669 8.793 4.446 1.00 95.19 83 VAL A O 1
ATOM 635 N N . ILE A 1 84 ? 2.813 9.795 2.439 1.00 95.56 84 ILE A N 1
ATOM 636 C CA . ILE A 1 84 ? 1.592 10.592 2.608 1.00 95.56 84 ILE A CA 1
ATOM 637 C C . ILE A 1 84 ? 0.385 9.669 2.802 1.00 95.56 84 ILE A C 1
ATOM 639 O O . ILE A 1 84 ? -0.347 9.832 3.775 1.00 95.56 84 ILE A O 1
ATOM 643 N N . ILE A 1 85 ? 0.206 8.666 1.938 1.00 94.06 85 ILE A N 1
ATOM 644 C CA . ILE A 1 85 ? -0.925 7.731 2.029 1.00 94.06 85 ILE A CA 1
ATOM 645 C C . ILE A 1 85 ? -0.867 6.899 3.314 1.00 94.06 85 ILE A C 1
ATOM 647 O O . ILE A 1 85 ? -1.900 6.724 3.963 1.00 94.06 85 ILE A O 1
ATOM 651 N N . ALA A 1 86 ? 0.311 6.420 3.717 1.00 93.06 86 ALA A N 1
ATOM 652 C CA . ALA A 1 86 ? 0.484 5.671 4.959 1.00 93.06 86 ALA A CA 1
ATOM 653 C C . ALA A 1 86 ? 0.115 6.525 6.180 1.00 93.06 86 ALA A C 1
ATOM 655 O O . ALA A 1 86 ? -0.710 6.108 6.992 1.00 93.06 86 ALA A O 1
ATOM 656 N N . ASN A 1 87 ? 0.632 7.755 6.265 1.00 94.56 87 ASN A N 1
ATOM 657 C CA . ASN A 1 87 ? 0.308 8.680 7.352 1.00 94.56 87 ASN A CA 1
ATOM 658 C C . ASN A 1 87 ? -1.182 9.037 7.372 1.00 94.56 87 ASN A C 1
ATOM 660 O O . ASN A 1 87 ? -1.810 8.993 8.431 1.00 94.56 87 ASN A O 1
ATOM 664 N N . SER A 1 88 ? -1.778 9.332 6.213 1.00 94.56 88 SER A N 1
ATOM 665 C CA . SER A 1 88 ? -3.220 9.579 6.106 1.00 94.56 88 SER A CA 1
ATOM 666 C C . SER A 1 88 ? -4.042 8.369 6.555 1.00 94.56 88 SER A C 1
ATOM 668 O O . SER A 1 88 ? -5.039 8.537 7.256 1.00 94.56 88 SER A O 1
ATOM 670 N N . THR A 1 89 ? -3.611 7.153 6.212 1.00 92.25 89 THR A N 1
ATOM 671 C CA . THR A 1 89 ? -4.285 5.911 6.618 1.00 92.25 89 THR A CA 1
ATOM 672 C C . THR A 1 89 ? -4.172 5.680 8.124 1.00 92.25 89 THR A C 1
ATOM 674 O O . THR A 1 89 ? -5.171 5.331 8.748 1.00 92.25 89 THR A O 1
ATOM 677 N N . SER A 1 90 ? -3.016 5.944 8.740 1.00 92.31 90 SER A N 1
ATOM 678 C CA . SER A 1 90 ? -2.839 5.863 10.200 1.00 92.31 90 SER A CA 1
ATOM 679 C C . SER A 1 90 ? -3.727 6.862 10.945 1.00 92.31 90 SER A C 1
ATOM 681 O O . SER A 1 90 ? -4.384 6.505 11.923 1.00 92.31 90 SER A O 1
ATOM 683 N N . VAL A 1 91 ? -3.818 8.101 10.449 1.00 93.12 91 VAL A N 1
ATOM 684 C CA . VAL A 1 91 ? -4.728 9.125 10.988 1.00 93.12 91 VAL A CA 1
ATOM 685 C C . VAL A 1 91 ? -6.186 8.684 10.861 1.00 93.12 91 VAL A C 1
ATOM 687 O O . VAL A 1 91 ? -6.931 8.730 11.841 1.00 93.12 91 VAL A O 1
ATOM 690 N N . ALA A 1 92 ? -6.591 8.186 9.693 1.00 92.12 92 ALA A N 1
ATOM 691 C CA . ALA A 1 92 ? -7.938 7.665 9.486 1.00 92.12 92 ALA A CA 1
ATOM 692 C C . ALA A 1 92 ? -8.244 6.464 10.402 1.00 92.12 92 ALA A C 1
ATOM 694 O O . ALA A 1 92 ? -9.318 6.410 11.005 1.00 92.12 92 ALA A O 1
ATOM 695 N N . ALA A 1 93 ? -7.306 5.529 10.565 1.00 90.44 93 ALA A N 1
ATOM 696 C CA . ALA A 1 93 ? -7.446 4.374 11.453 1.00 90.44 93 ALA A CA 1
ATOM 697 C C . ALA A 1 93 ? -7.611 4.798 12.922 1.00 90.44 93 ALA A C 1
ATOM 699 O O . ALA A 1 93 ? -8.452 4.249 13.634 1.00 90.44 93 ALA A O 1
ATOM 700 N N . TYR A 1 94 ? -6.869 5.818 13.359 1.00 91.12 94 TYR A N 1
ATOM 701 C CA . TYR A 1 94 ? -7.014 6.383 14.697 1.00 91.12 94 TYR A CA 1
ATOM 702 C C . TYR A 1 94 ? -8.406 6.995 14.895 1.00 91.12 94 TYR A C 1
ATOM 704 O O . TYR A 1 94 ? -9.132 6.576 15.792 1.00 91.12 94 TYR A O 1
ATOM 712 N N . PHE A 1 95 ? -8.843 7.916 14.029 1.00 90.31 95 PHE A N 1
ATOM 713 C CA . PHE A 1 95 ? -10.160 8.555 14.172 1.00 90.31 95 PHE A CA 1
ATOM 714 C C . PHE A 1 95 ? -11.328 7.567 14.062 1.00 90.31 95 PHE A C 1
ATOM 716 O O . PHE A 1 95 ? -12.284 7.648 14.838 1.00 90.31 95 PHE A O 1
ATOM 723 N N . THR A 1 96 ? -11.254 6.603 13.142 1.00 89.25 96 THR A N 1
ATOM 724 C CA . THR A 1 96 ? -12.292 5.568 13.002 1.00 89.25 96 THR A CA 1
ATOM 725 C C . THR A 1 96 ? -12.406 4.693 14.250 1.00 89.25 96 THR A C 1
ATOM 727 O O . THR A 1 96 ? -13.524 4.348 14.634 1.00 89.25 96 THR A O 1
ATOM 730 N N . ALA A 1 97 ? -11.301 4.425 14.955 1.00 89.19 97 ALA A N 1
ATOM 731 C CA . ALA A 1 97 ? -11.327 3.730 16.243 1.00 89.19 97 ALA A CA 1
ATOM 732 C C . ALA A 1 97 ? -12.174 4.469 17.296 1.00 89.19 97 ALA A C 1
ATOM 734 O O . ALA A 1 97 ? -12.937 3.833 18.030 1.00 89.19 97 ALA A O 1
ATOM 735 N N . TYR A 1 98 ? -12.076 5.804 17.347 1.00 87.94 98 TYR A N 1
ATOM 736 C CA . TYR A 1 98 ? -12.868 6.635 18.261 1.00 87.94 98 TYR A CA 1
ATOM 737 C C . TYR A 1 98 ? -14.346 6.663 17.890 1.00 87.94 98 TYR A C 1
ATOM 739 O O . TYR A 1 98 ? -15.199 6.509 18.764 1.00 87.94 98 TYR A O 1
ATOM 747 N N . ILE A 1 99 ? -14.652 6.818 16.600 1.00 88.31 99 ILE A N 1
ATOM 748 C CA . ILE A 1 99 ? -16.034 6.862 16.104 1.00 88.31 99 ILE A CA 1
ATOM 749 C C . ILE A 1 99 ? -16.743 5.530 16.377 1.00 88.31 99 ILE A C 1
ATOM 751 O O . ILE A 1 99 ? -17.880 5.513 16.845 1.00 88.31 99 ILE A O 1
ATOM 755 N N . MET A 1 100 ? -16.062 4.408 16.135 1.00 85.69 100 MET A N 1
ATOM 756 C CA . MET A 1 100 ? -16.625 3.070 16.336 1.00 85.69 100 MET A CA 1
ATOM 757 C C . MET A 1 100 ? -16.562 2.588 17.793 1.00 85.69 100 MET A C 1
ATOM 759 O O . MET A 1 100 ? -17.043 1.492 18.076 1.00 85.69 100 MET A O 1
ATOM 763 N N . LYS A 1 101 ? -15.981 3.378 18.712 1.00 85.00 101 LYS A N 1
ATOM 764 C CA . LYS A 1 101 ? -15.746 3.017 20.123 1.00 85.00 101 LYS A CA 1
ATOM 765 C C . LYS A 1 101 ? -15.024 1.672 20.289 1.00 85.00 101 LYS A C 1
ATOM 767 O O . LYS A 1 101 ? -15.344 0.886 21.177 1.00 85.00 101 LYS A O 1
ATOM 772 N N . LYS A 1 102 ? -14.058 1.398 19.407 1.00 83.62 102 LYS A N 1
ATOM 773 C CA . LYS A 1 102 ? -13.250 0.164 19.396 1.00 83.62 102 LYS A CA 1
ATOM 774 C C . LYS A 1 102 ? -11.841 0.384 19.944 1.00 83.62 102 LYS A C 1
ATOM 776 O O . LYS A 1 102 ? -10.909 -0.318 19.553 1.00 83.62 102 LYS A O 1
ATOM 781 N N . GLN A 1 103 ? -11.672 1.381 20.814 1.00 84.25 103 GLN A N 1
ATOM 782 C CA . GLN A 1 103 ? -10.367 1.660 21.395 1.00 84.25 103 GLN A CA 1
ATOM 783 C C . GLN A 1 103 ? -9.926 0.500 22.289 1.00 84.25 103 GLN A C 1
ATOM 785 O O . GLN A 1 103 ? -10.666 0.065 23.173 1.00 84.25 103 GLN A O 1
ATOM 790 N N . HIS A 1 104 ? -8.709 0.011 22.078 1.00 82.81 104 HIS A N 1
ATOM 791 C CA . HIS A 1 104 ? -8.134 -1.068 22.863 1.00 82.81 104 HIS A CA 1
ATOM 792 C C . HIS A 1 104 ? -6.811 -0.625 23.487 1.00 82.81 104 HIS A C 1
ATOM 794 O O . HIS A 1 104 ? -5.928 -0.149 22.786 1.00 82.81 104 HIS A O 1
ATOM 800 N N . ARG A 1 105 ? -6.667 -0.835 24.804 1.00 80.81 105 ARG A N 1
ATOM 801 C CA . ARG A 1 105 ? -5.420 -0.607 25.557 1.00 80.81 105 ARG A CA 1
ATOM 802 C C . ARG A 1 105 ? -4.863 0.828 25.429 1.00 80.81 105 ARG A C 1
ATOM 804 O O . ARG A 1 105 ? -3.675 1.016 25.200 1.00 80.81 105 ARG A O 1
ATOM 811 N N . MET A 1 106 ? -5.721 1.831 25.619 1.00 85.38 106 MET A N 1
ATOM 812 C CA . MET A 1 106 ? -5.328 3.249 25.596 1.00 85.38 106 MET A CA 1
ATOM 813 C C . MET A 1 106 ? -4.585 3.643 26.877 1.00 85.38 106 MET A C 1
ATOM 815 O O . MET A 1 106 ? -5.038 3.316 27.977 1.00 85.38 106 MET A O 1
ATOM 819 N N . SER A 1 107 ? -3.468 4.358 26.738 1.00 84.06 107 SER A N 1
ATOM 820 C CA . SER A 1 107 ? -2.653 4.858 27.855 1.00 84.06 107 SER A CA 1
ATOM 821 C C . SER A 1 107 ? -3.094 6.235 28.365 1.00 84.06 107 SER A C 1
ATOM 823 O O . SER A 1 107 ? -2.719 6.627 29.469 1.00 84.06 107 SER A O 1
ATOM 825 N N . GLY A 1 108 ? -3.871 6.979 27.570 1.00 82.75 108 GLY A N 1
ATOM 826 C CA . GLY A 1 108 ? -4.278 8.356 27.865 1.00 82.75 108 GLY A CA 1
ATOM 827 C C . GLY A 1 108 ? -3.301 9.412 27.337 1.00 82.75 108 GLY A C 1
ATOM 828 O O . GLY A 1 108 ? -3.632 10.597 27.337 1.00 82.75 108 GLY A O 1
ATOM 829 N N . ASN A 1 109 ? -2.128 9.009 26.833 1.00 90.19 109 ASN A N 1
ATOM 830 C CA . ASN A 1 109 ? -1.227 9.888 26.094 1.00 90.19 109 ASN A CA 1
ATOM 831 C C . ASN A 1 109 ? -1.517 9.783 24.591 1.00 90.19 109 ASN A C 1
ATOM 833 O O . ASN A 1 109 ? -1.183 8.787 23.955 1.00 90.19 109 ASN A 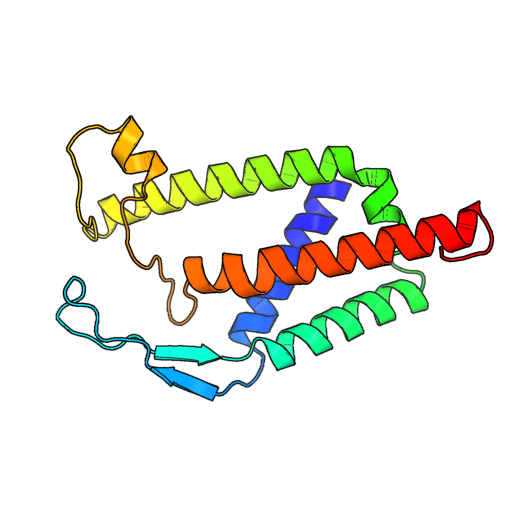O 1
ATOM 837 N N . ILE A 1 110 ? -2.073 10.854 24.018 1.00 88.06 110 ILE A N 1
ATOM 838 C CA . ILE A 1 110 ? -2.503 10.926 22.612 1.00 88.06 110 ILE A CA 1
ATOM 839 C C . ILE A 1 110 ? -1.369 10.586 21.637 1.00 88.06 110 ILE A C 1
ATOM 841 O O . ILE A 1 110 ? -1.601 9.889 20.653 1.00 88.06 110 ILE A O 1
ATOM 845 N N . ILE A 1 111 ? -0.142 11.054 21.898 1.00 89.62 111 ILE A N 1
ATOM 846 C CA . ILE A 1 111 ? 0.989 10.810 20.991 1.00 89.62 111 ILE A CA 1
ATOM 847 C C . ILE A 1 111 ? 1.347 9.323 21.011 1.00 89.62 111 ILE A C 1
ATOM 849 O O . ILE A 1 111 ? 1.479 8.704 19.959 1.00 89.62 111 ILE A O 1
ATOM 853 N N . TYR A 1 112 ? 1.462 8.734 22.202 1.00 90.31 112 TYR A N 1
ATOM 854 C CA . TYR A 1 112 ? 1.784 7.316 22.343 1.00 90.31 112 TYR A CA 1
ATOM 855 C C . TYR A 1 112 ? 0.679 6.419 21.768 1.00 90.31 112 TYR A C 1
ATOM 857 O O . TYR A 1 112 ? 0.967 5.495 21.009 1.00 90.31 112 TYR A O 1
ATOM 865 N N . ASP A 1 113 ? -0.583 6.729 22.065 1.00 90.00 113 ASP A N 1
ATOM 866 C CA . ASP A 1 113 ? -1.739 5.955 21.605 1.00 90.00 113 ASP A CA 1
ATOM 867 C C . ASP A 1 113 ? -1.916 6.038 20.078 1.00 90.00 113 ASP A C 1
ATOM 869 O O . ASP A 1 113 ? -2.348 5.072 19.447 1.00 90.00 113 ASP A O 1
ATOM 873 N N . PHE A 1 114 ? -1.531 7.158 19.456 1.00 89.7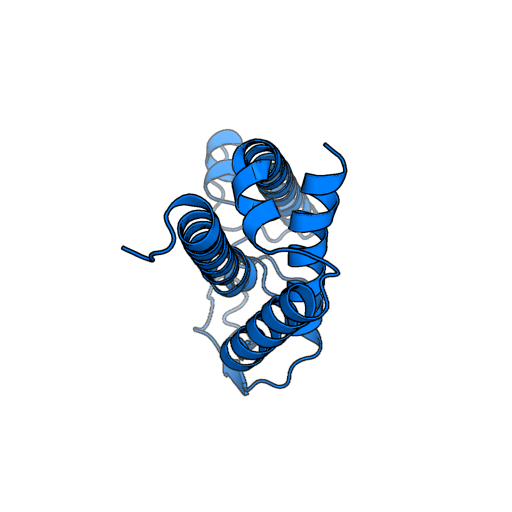5 114 PHE A N 1
ATOM 874 C CA . PHE A 1 114 ? -1.481 7.275 17.998 1.00 89.75 114 PHE A CA 1
ATOM 875 C C . PHE A 1 114 ? -0.429 6.342 17.384 1.00 89.75 114 PHE A C 1
ATOM 877 O O . PHE A 1 114 ? -0.740 5.614 16.442 1.00 89.75 114 PHE A O 1
ATOM 884 N N . PHE A 1 115 ? 0.791 6.325 17.932 1.00 89.56 115 PHE A N 1
ATOM 885 C CA . PHE A 1 115 ? 1.877 5.473 17.433 1.00 89.56 115 PHE A CA 1
ATOM 886 C C . PHE A 1 115 ? 1.613 3.980 17.642 1.00 89.56 115 PHE A C 1
ATOM 888 O O . PHE A 1 115 ? 1.933 3.173 16.771 1.00 89.56 115 PHE A O 1
ATOM 895 N N . MET A 1 116 ? 1.028 3.605 18.780 1.00 89.62 116 MET A N 1
ATOM 896 C CA . MET A 1 116 ? 0.684 2.209 19.066 1.00 89.62 116 MET A CA 1
ATOM 897 C C . MET A 1 116 ? -0.564 1.735 18.314 1.00 89.62 116 MET A C 1
ATOM 899 O O . MET A 1 116 ? -0.734 0.533 18.104 1.00 89.62 116 MET A O 1
ATOM 903 N N . GLY A 1 117 ? -1.411 2.673 17.888 1.00 88.31 117 GLY A 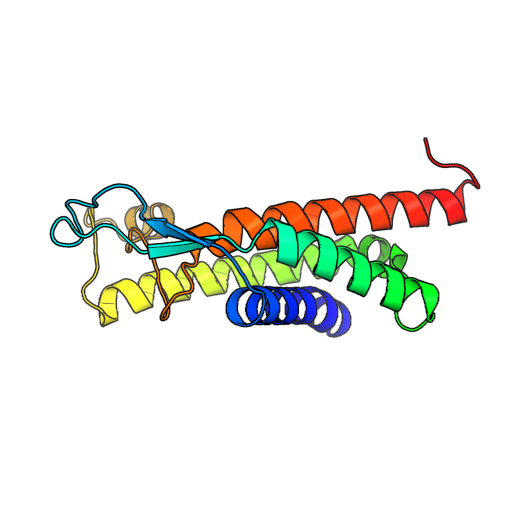N 1
ATOM 904 C CA . GLY A 1 117 ? -2.689 2.406 17.250 1.00 88.31 117 GLY A CA 1
ATOM 905 C C . GLY A 1 117 ? -3.800 2.160 18.272 1.00 88.31 117 GLY A C 1
ATOM 906 O O . GLY A 1 117 ? -3.667 1.368 19.201 1.00 88.31 117 GLY A O 1
ATOM 907 N N . ALA A 1 118 ? -4.942 2.816 18.065 1.00 87.62 118 ALA A N 1
ATOM 908 C CA . ALA A 1 118 ? -6.092 2.712 18.962 1.00 87.62 118 ALA A CA 1
ATOM 909 C C . ALA A 1 118 ? -6.956 1.461 18.712 1.00 87.62 118 ALA A C 1
ATOM 911 O O . ALA A 1 118 ? -7.676 1.023 19.604 1.00 87.62 118 ALA A O 1
ATOM 912 N N . TRP A 1 119 ? -6.912 0.882 17.508 1.00 85.56 119 TRP A N 1
ATOM 913 C CA . TRP A 1 119 ? -7.749 -0.255 17.116 1.00 85.56 119 TRP A CA 1
ATOM 914 C C . TRP A 1 119 ? -6.887 -1.478 16.805 1.00 85.56 119 TRP A C 1
ATOM 916 O O . TRP A 1 119 ? -6.024 -1.426 15.934 1.00 85.56 119 TRP A O 1
ATOM 926 N N . LEU A 1 120 ? -7.144 -2.595 17.497 1.00 85.00 120 LEU A N 1
ATOM 927 C CA . LEU A 1 120 ? -6.344 -3.817 17.369 1.00 85.00 120 LEU A CA 1
ATOM 928 C C . LEU A 1 120 ? -6.376 -4.426 15.953 1.00 85.00 120 LEU A C 1
ATOM 930 O O . LEU A 1 120 ? -5.330 -4.806 15.433 1.00 85.00 120 LEU A O 1
ATOM 934 N N . ASN A 1 121 ? -7.570 -4.526 15.356 1.00 87.19 121 ASN A N 1
ATOM 935 C CA . ASN A 1 121 ? -7.809 -5.094 14.025 1.00 87.19 121 ASN A CA 1
ATOM 936 C C . ASN A 1 121 ? -8.805 -4.202 13.260 1.00 87.19 121 ASN A C 1
ATOM 938 O O . ASN A 1 121 ? -10.015 -4.475 13.286 1.00 87.19 121 ASN A O 1
ATOM 942 N N . PRO A 1 122 ? -8.328 -3.109 12.635 1.00 86.62 122 PRO A N 1
ATOM 943 C CA . PRO A 1 122 ? -9.155 -2.241 11.810 1.00 86.62 122 PRO A CA 1
ATOM 944 C C . PRO A 1 122 ? -9.681 -2.999 10.595 1.00 86.62 122 PRO A C 1
ATOM 946 O O . PRO A 1 122 ? -8.915 -3.545 9.800 1.00 86.62 122 PRO A O 1
ATOM 949 N N . ARG A 1 123 ? -11.010 -3.054 10.471 1.00 85.94 123 ARG A N 1
ATOM 950 C CA . ARG A 1 123 ? -11.705 -3.905 9.498 1.00 85.94 123 ARG A CA 1
ATOM 951 C C . ARG A 1 123 ? -12.824 -3.159 8.790 1.00 85.94 123 ARG A C 1
ATOM 953 O O . ARG A 1 123 ? -13.627 -2.486 9.436 1.00 85.94 123 ARG A O 1
ATOM 960 N N . ILE A 1 124 ? -12.918 -3.361 7.478 1.00 84.00 124 ILE A N 1
ATOM 961 C CA . ILE A 1 124 ? -14.077 -2.984 6.660 1.00 84.00 124 ILE A CA 1
ATOM 962 C C . ILE A 1 124 ? -14.600 -4.256 5.995 1.00 84.00 124 ILE A C 1
ATOM 964 O O . ILE A 1 124 ? -14.001 -4.789 5.061 1.00 84.00 124 ILE A O 1
ATOM 968 N N . GLY A 1 125 ? -15.718 -4.774 6.508 1.00 83.44 125 GLY A N 1
ATOM 969 C CA . GLY A 1 125 ? -16.269 -6.055 6.068 1.00 83.44 125 GLY A CA 1
ATOM 970 C C . GLY A 1 125 ? -15.286 -7.207 6.305 1.00 83.44 125 GLY A C 1
ATOM 971 O O . GLY A 1 125 ? -14.884 -7.456 7.440 1.00 83.44 125 GLY A O 1
ATOM 972 N N . LEU A 1 126 ? -14.903 -7.898 5.228 1.00 78.94 126 LEU A N 1
ATOM 973 C CA . LEU A 1 126 ? -13.929 -9.000 5.243 1.00 78.94 126 LEU A CA 1
ATOM 974 C C . LEU A 1 126 ? -12.474 -8.532 5.060 1.00 78.94 126 LEU A C 1
ATOM 976 O O . LEU A 1 126 ? -11.559 -9.352 5.150 1.00 78.94 126 LEU A O 1
ATOM 980 N N . LEU A 1 127 ? -12.250 -7.245 4.772 1.00 84.69 127 LEU A N 1
ATOM 981 C CA . LEU A 1 127 ? -10.913 -6.689 4.604 1.00 84.69 127 LEU A CA 1
ATOM 982 C C . LEU A 1 127 ? -10.380 -6.229 5.964 1.00 84.69 127 LEU A C 1
ATOM 984 O O . LEU A 1 127 ? -10.885 -5.272 6.553 1.00 84.69 127 LEU A O 1
ATOM 988 N N . ASP A 1 128 ? -9.344 -6.906 6.443 1.00 88.81 128 ASP A N 1
ATOM 989 C CA . ASP A 1 128 ? -8.559 -6.478 7.596 1.00 88.81 128 ASP A CA 1
ATOM 990 C C . ASP A 1 128 ? -7.357 -5.665 7.113 1.00 88.81 128 ASP A C 1
ATOM 992 O O . ASP A 1 128 ? -6.539 -6.158 6.335 1.00 88.81 128 ASP A O 1
ATOM 996 N N . PHE A 1 129 ? -7.269 -4.405 7.541 1.00 88.81 129 PHE A N 1
ATOM 997 C CA . PHE A 1 129 ? -6.238 -3.483 7.066 1.00 88.81 129 PHE A CA 1
ATOM 998 C C . PHE A 1 129 ? -4.838 -3.880 7.518 1.00 88.81 129 PHE A C 1
ATOM 1000 O O . PHE A 1 129 ? -3.889 -3.696 6.758 1.00 88.81 129 PHE A O 1
ATOM 1007 N N . LYS A 1 130 ? -4.703 -4.440 8.724 1.00 88.25 130 LYS A N 1
ATOM 1008 C CA . LYS A 1 130 ? -3.408 -4.878 9.251 1.00 88.25 130 LYS A CA 1
ATOM 1009 C C . LYS A 1 130 ? -2.886 -6.049 8.428 1.00 88.25 130 LYS A C 1
ATOM 1011 O O . LYS A 1 130 ? -1.748 -6.026 7.966 1.00 88.25 130 LYS A O 1
ATOM 1016 N N . PHE A 1 131 ? -3.745 -7.034 8.184 1.00 88.88 131 PHE A N 1
ATOM 1017 C CA . PHE A 1 131 ? -3.415 -8.179 7.341 1.00 88.88 131 PHE A CA 1
ATOM 1018 C C . PHE A 1 131 ? -3.155 -7.772 5.882 1.00 88.88 131 PHE A C 1
ATOM 1020 O O . PHE A 1 131 ? -2.212 -8.261 5.259 1.00 88.88 131 PHE A O 1
ATOM 1027 N N . PHE A 1 132 ? -3.963 -6.859 5.337 1.00 91.44 132 PHE A N 1
ATOM 1028 C CA . PHE A 1 132 ? -3.826 -6.351 3.971 1.00 91.44 132 PHE A CA 1
ATOM 1029 C C . PHE A 1 132 ? -2.511 -5.590 3.757 1.00 91.44 132 PHE A C 1
ATOM 1031 O O . PHE A 1 132 ? -1.808 -5.849 2.778 1.00 91.44 132 PHE A O 1
ATOM 1038 N N . ALA A 1 133 ? -2.166 -4.673 4.665 1.00 91.50 133 ALA A N 1
ATOM 1039 C CA . ALA A 1 133 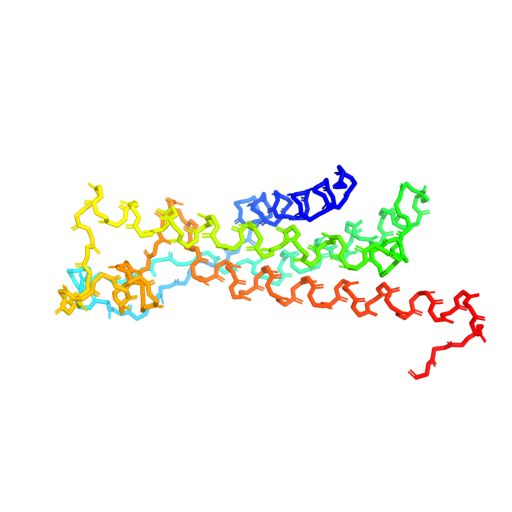? -0.950 -3.871 4.563 1.00 91.50 133 ALA A CA 1
ATOM 1040 C C . ALA A 1 133 ? 0.308 -4.748 4.600 1.00 91.50 133 ALA A C 1
ATOM 1042 O O . ALA A 1 133 ? 1.178 -4.598 3.742 1.00 91.50 133 ALA A O 1
ATOM 1043 N N . GLU A 1 134 ? 0.352 -5.704 5.532 1.00 89.56 134 GLU A N 1
ATOM 1044 C CA . GLU A 1 134 ? 1.473 -6.633 5.668 1.00 89.56 134 GLU A CA 1
ATOM 1045 C C . GLU A 1 134 ? 1.599 -7.522 4.428 1.00 89.56 134 GLU A C 1
ATOM 1047 O O . GLU A 1 134 ? 2.608 -7.492 3.737 1.00 89.56 134 GLU A O 1
ATOM 1052 N N . THR A 1 135 ? 0.556 -8.285 4.093 1.00 87.19 135 THR A N 1
ATOM 1053 C CA . THR A 1 135 ? 0.679 -9.361 3.095 1.00 87.19 135 THR A CA 1
ATOM 1054 C C . THR A 1 135 ? 0.695 -8.884 1.648 1.00 87.19 135 THR A C 1
ATOM 1056 O O . THR A 1 135 ? 1.275 -9.557 0.797 1.00 87.19 135 THR A O 1
ATOM 1059 N N . ARG A 1 136 ? 0.041 -7.759 1.337 1.00 88.38 136 ARG A N 1
ATOM 1060 C CA . ARG A 1 136 ? -0.156 -7.311 -0.051 1.00 88.38 136 ARG A CA 1
ATOM 1061 C C . ARG A 1 136 ? 0.632 -6.061 -0.356 1.00 88.38 136 ARG A C 1
ATOM 1063 O O . ARG A 1 136 ? 1.398 -6.052 -1.312 1.00 88.38 136 ARG A O 1
ATOM 1070 N N . VAL A 1 137 ? 0.443 -5.010 0.437 1.00 90.88 137 VAL A N 1
ATOM 1071 C CA . VAL A 1 137 ? 1.057 -3.717 0.127 1.00 90.88 137 VAL A CA 1
ATOM 1072 C C . VAL A 1 137 ? 2.571 -3.813 0.261 1.00 90.88 137 VAL A C 1
ATOM 1074 O O . VAL A 1 137 ? 3.252 -3.455 -0.688 1.00 90.88 137 VAL A O 1
ATOM 1077 N N . ALA A 1 138 ? 3.103 -4.346 1.363 1.00 91.75 138 ALA A N 1
ATOM 1078 C CA . ALA A 1 138 ? 4.550 -4.406 1.569 1.00 91.75 138 ALA A CA 1
ATOM 1079 C C . ALA A 1 138 ? 5.249 -5.390 0.611 1.00 91.75 138 ALA A C 1
ATOM 1081 O O . ALA A 1 138 ? 6.110 -4.985 -0.171 1.00 91.75 138 ALA A O 1
ATOM 1082 N N . TRP A 1 139 ? 4.858 -6.669 0.628 1.00 92.62 139 TRP A N 1
ATOM 1083 C CA . TRP A 1 139 ? 5.581 -7.722 -0.101 1.00 92.62 139 TRP A CA 1
ATOM 1084 C C . TRP A 1 139 ? 5.436 -7.643 -1.623 1.00 92.62 139 TRP A C 1
ATOM 1086 O O . TRP A 1 139 ? 6.423 -7.813 -2.340 1.00 92.62 139 TRP A O 1
ATOM 1096 N N . ILE A 1 140 ? 4.235 -7.358 -2.139 1.00 94.00 140 ILE A N 1
ATOM 1097 C CA . ILE A 1 140 ? 4.022 -7.268 -3.593 1.00 94.00 140 ILE A CA 1
ATOM 1098 C C . ILE A 1 140 ? 4.708 -6.021 -4.143 1.00 94.00 140 ILE A C 1
ATOM 1100 O O . ILE A 1 140 ? 5.354 -6.087 -5.188 1.00 94.00 140 ILE A O 1
ATOM 1104 N N . TRP A 1 141 ? 4.614 -4.896 -3.430 1.00 94.25 141 TRP A N 1
ATOM 1105 C CA . TRP A 1 141 ? 5.280 -3.666 -3.846 1.00 94.25 141 TRP A CA 1
ATOM 1106 C C . TRP A 1 141 ? 6.799 -3.813 -3.855 1.00 94.25 141 TRP A C 1
ATOM 1108 O O . TRP A 1 141 ? 7.440 -3.440 -4.836 1.00 94.25 141 TRP A O 1
ATOM 1118 N N . LEU A 1 142 ? 7.368 -4.404 -2.797 1.00 94.19 142 LEU A N 1
ATOM 1119 C CA . LEU A 1 142 ? 8.801 -4.675 -2.713 1.00 94.19 142 LEU A CA 1
ATOM 1120 C C . LEU A 1 142 ? 9.272 -5.498 -3.915 1.00 94.19 142 LEU A C 1
ATOM 1122 O O . LEU A 1 142 ? 10.254 -5.141 -4.560 1.00 94.19 142 LEU A O 1
ATOM 1126 N N . PHE A 1 143 ? 8.540 -6.555 -4.262 1.00 94.81 143 PHE A N 1
ATOM 1127 C CA . PHE A 1 143 ? 8.902 -7.397 -5.394 1.00 94.81 143 PHE A CA 1
ATOM 1128 C C . PHE A 1 143 ? 8.808 -6.667 -6.739 1.00 94.81 143 PHE A C 1
ATOM 1130 O O . PHE A 1 143 ? 9.734 -6.741 -7.546 1.00 94.81 143 PHE A O 1
ATOM 1137 N N . ILE A 1 144 ? 7.730 -5.914 -6.976 1.00 93.62 144 ILE A N 1
ATOM 1138 C CA . ILE A 1 144 ? 7.577 -5.111 -8.200 1.00 93.62 144 ILE A CA 1
ATOM 1139 C C . ILE A 1 144 ? 8.717 -4.094 -8.325 1.00 93.62 144 ILE A C 1
ATOM 1141 O O . ILE A 1 144 ? 9.245 -3.897 -9.419 1.00 93.62 144 ILE A O 1
ATOM 1145 N N . LEU A 1 145 ? 9.136 -3.485 -7.215 1.00 94.25 145 LEU A N 1
ATOM 1146 C CA . LEU A 1 145 ? 10.267 -2.566 -7.197 1.00 94.25 145 LEU A CA 1
ATOM 1147 C C . LEU A 1 145 ? 11.575 -3.279 -7.558 1.00 94.25 145 LEU A C 1
ATOM 1149 O O . LEU A 1 145 ? 12.320 -2.774 -8.395 1.00 94.25 145 LEU A O 1
ATOM 1153 N N . THR A 1 146 ? 11.835 -4.463 -6.994 1.00 93.94 146 THR A N 1
ATOM 1154 C CA . THR A 1 146 ? 13.032 -5.246 -7.350 1.00 93.94 146 THR A CA 1
ATOM 1155 C C . THR A 1 146 ? 13.039 -5.662 -8.820 1.00 93.94 146 THR A C 1
ATOM 1157 O O . THR A 1 146 ? 14.069 -5.547 -9.477 1.00 93.94 146 THR A O 1
ATOM 1160 N N . LEU A 1 147 ? 11.887 -6.057 -9.372 1.00 92.88 147 LEU A N 1
ATOM 1161 C CA . LEU A 1 147 ? 11.753 -6.344 -10.800 1.00 92.88 147 LEU A CA 1
ATOM 1162 C C . LEU A 1 147 ? 12.003 -5.100 -11.651 1.00 92.88 147 LEU A C 1
ATOM 1164 O O . LEU A 1 147 ? 12.721 -5.175 -12.642 1.00 92.88 147 LEU A O 1
ATOM 1168 N N . SER A 1 148 ? 11.446 -3.952 -11.262 1.00 93.19 148 SER A N 1
ATOM 1169 C CA . SER A 1 148 ? 11.691 -2.690 -11.961 1.00 93.19 148 SER A CA 1
ATOM 1170 C C . SER A 1 148 ? 13.173 -2.327 -11.976 1.00 93.19 148 SER A C 1
ATOM 1172 O O . SER A 1 148 ? 13.638 -1.827 -12.994 1.00 93.19 148 SER A O 1
ATOM 1174 N N . ALA A 1 149 ? 13.898 -2.556 -10.880 1.00 92.56 149 ALA A N 1
ATOM 1175 C CA . ALA A 1 149 ? 15.331 -2.284 -10.812 1.00 92.56 149 ALA A CA 1
ATOM 1176 C C . ALA A 1 149 ? 16.128 -3.251 -11.696 1.00 92.56 149 ALA A C 1
ATOM 1178 O O . ALA A 1 149 ? 17.014 -2.820 -12.425 1.00 92.56 149 ALA A O 1
ATOM 1179 N N . ALA A 1 150 ? 15.768 -4.537 -11.699 1.00 92.44 150 ALA A N 1
ATOM 1180 C CA . ALA A 1 150 ? 16.407 -5.527 -12.563 1.00 92.44 150 ALA A CA 1
ATOM 1181 C C . ALA A 1 150 ? 16.202 -5.220 -14.058 1.00 92.44 150 ALA A C 1
ATOM 1183 O O . ALA A 1 150 ? 17.114 -5.415 -14.857 1.00 92.44 150 ALA A O 1
ATOM 1184 N N . MET A 1 151 ? 15.022 -4.721 -14.442 1.00 90.69 151 MET A N 1
ATOM 1185 C CA . MET A 1 151 ? 14.748 -4.300 -15.821 1.00 90.69 151 MET A CA 1
ATOM 1186 C C . MET A 1 151 ? 15.520 -3.035 -16.206 1.00 90.69 151 MET A C 1
ATOM 1188 O O . MET A 1 151 ? 16.082 -2.979 -17.293 1.00 90.69 151 MET A O 1
ATOM 1192 N N . ASP A 1 152 ? 15.603 -2.054 -15.308 1.00 91.38 152 ASP A N 1
ATOM 1193 C CA . ASP A 1 152 ? 16.399 -0.839 -15.529 1.00 91.38 152 ASP A CA 1
ATOM 1194 C C . ASP A 1 152 ? 17.898 -1.157 -15.687 1.00 91.38 152 ASP A C 1
ATOM 1196 O O . ASP A 1 152 ? 18.582 -0.618 -16.562 1.00 91.38 152 ASP A O 1
ATOM 1200 N N . GLN A 1 153 ? 18.401 -2.111 -14.896 1.00 90.94 153 GLN A N 1
ATOM 1201 C CA . GLN A 1 153 ? 19.772 -2.601 -15.012 1.00 90.94 153 GLN A CA 1
ATOM 1202 C C . GLN A 1 153 ? 20.004 -3.360 -16.324 1.00 90.94 153 GLN A C 1
ATOM 1204 O O . GLN A 1 153 ? 21.034 -3.166 -16.967 1.00 90.94 153 GLN A O 1
ATOM 1209 N N . LEU A 1 154 ? 19.047 -4.187 -16.756 1.00 91.31 154 LEU A N 1
ATOM 1210 C CA . LEU A 1 154 ? 19.133 -4.882 -18.040 1.00 91.31 154 LEU A CA 1
ATOM 1211 C C . LEU A 1 154 ? 19.218 -3.891 -19.210 1.00 91.31 154 LEU A C 1
ATOM 1213 O O . LEU A 1 154 ? 20.031 -4.097 -20.109 1.00 91.31 154 LEU A O 1
ATOM 1217 N N . ASP A 1 155 ? 18.437 -2.812 -19.176 1.00 88.06 155 ASP A N 1
ATOM 1218 C CA . ASP A 1 155 ? 18.435 -1.791 -20.230 1.00 88.06 155 ASP A CA 1
ATOM 1219 C C . ASP A 1 155 ? 19.713 -0.938 -20.225 1.00 88.06 155 ASP A C 1
ATOM 1221 O O . ASP A 1 155 ? 20.225 -0.578 -21.287 1.00 88.06 155 ASP A O 1
ATOM 1225 N N . THR A 1 156 ? 20.249 -0.626 -19.041 1.00 89.12 156 THR A N 1
ATOM 1226 C CA . THR A 1 156 ? 21.420 0.256 -18.895 1.00 89.12 156 THR A CA 1
ATOM 1227 C C . THR A 1 156 ? 22.748 -0.487 -19.066 1.00 89.12 156 THR A C 1
ATOM 1229 O O . THR A 1 156 ? 23.673 0.022 -19.700 1.00 89.12 156 THR A O 1
ATOM 1232 N N . GLU A 1 157 ? 22.867 -1.689 -18.498 1.00 88.81 157 GLU A N 1
ATOM 1233 C CA . GLU A 1 157 ? 24.118 -2.457 -18.437 1.00 88.81 157 GLU A CA 1
ATOM 1234 C C . GLU A 1 157 ? 24.141 -3.668 -19.382 1.00 88.81 157 GLU A C 1
ATOM 1236 O O . GLU A 1 157 ? 25.197 -4.279 -19.570 1.00 88.81 157 GLU A O 1
ATOM 1241 N N . GLY A 1 158 ? 22.999 -4.057 -19.960 1.00 86.19 158 GLY A N 1
ATOM 1242 C CA . GLY A 1 158 ? 22.877 -5.248 -20.811 1.00 86.19 158 GLY A CA 1
ATOM 1243 C C . GLY A 1 158 ? 22.971 -6.579 -20.055 1.00 86.19 158 GLY A C 1
ATOM 1244 O O . GLY A 1 158 ? 23.057 -7.637 -20.681 1.00 86.19 158 GLY A O 1
ATOM 1245 N N . LYS A 1 159 ? 22.986 -6.551 -18.717 1.00 82.38 159 LYS A N 1
ATOM 1246 C CA . LYS A 1 159 ? 23.102 -7.726 -17.841 1.00 82.38 159 LYS A CA 1
ATOM 1247 C C . LYS A 1 159 ? 22.372 -7.494 -16.519 1.00 82.38 159 LYS A C 1
ATOM 1249 O O . LYS A 1 159 ? 22.227 -6.360 -16.083 1.00 82.38 159 LYS A O 1
ATOM 1254 N N . ILE A 1 160 ? 21.957 -8.582 -15.875 1.00 81.06 160 ILE A N 1
ATOM 1255 C CA . ILE A 1 160 ? 21.388 -8.580 -14.520 1.00 81.06 160 ILE A CA 1
ATOM 1256 C C . ILE A 1 160 ? 22.447 -9.197 -13.602 1.00 81.06 160 ILE A C 1
ATOM 1258 O O . ILE A 1 160 ? 22.930 -10.295 -13.894 1.00 81.06 160 ILE A O 1
ATOM 1262 N N . GLY A 1 161 ? 22.864 -8.452 -12.576 1.00 63.72 161 GLY A N 1
ATOM 1263 C CA . GLY A 1 161 ? 23.921 -8.834 -11.629 1.00 63.72 161 GLY A CA 1
ATOM 1264 C C . GLY A 1 161 ? 23.405 -9.442 -10.336 1.00 63.72 161 GLY A C 1
ATOM 1265 O O . GLY A 1 161 ? 22.237 -9.178 -9.980 1.00 63.72 161 GLY A O 1
#

Organism: NCBI:txid708627